Protein AF-A0A9E0QY58-F1 (afdb_monomer_lite)

pLDDT: mean 89.59, std 11.4, range [43.81, 98.06]

Sequence (88 aa):
DDIIEAKLLPDGSAQDLSDALEYLSIVRVKHQATDVNQKLEPDNNIEPDNLSRFERRNLKEAFQVLSAAQNFLKYRHTANTTMAGIKK

Secondary structure (DSSP, 8-state):
-HHHHTT-S-TTHHHHHHHHHHHHHHHHHHHHHHHHHHTPPP-S---GGGS-HHHHHHHHHHHHHHHHHHHHHHHHHHHHHHHHHHT-

Foldseek 3Di:
DVVVVVVLFPPPLVVLLVVLVVLLVVQLVVQQVVCVVVVHHRDSDHDLVPDDPVSNVSNVVSVVSVVVRVVSNVCVVVVVVVVVVVVD

Structure (mmCIF, N/CA/C/O backbone):
data_AF-A0A9E0QY58-F1
#
_entry.id   AF-A0A9E0QY58-F1
#
loop_
_atom_site.group_PDB
_atom_site.id
_atom_site.type_symbol
_atom_site.label_atom_id
_atom_site.label_alt_id
_atom_site.label_comp_id
_atom_site.label_asym_id
_atom_site.label_entity_id
_atom_site.label_seq_id
_atom_site.pdbx_PDB_ins_code
_atom_site.Cartn_x
_atom_site.Cartn_y
_atom_site.Cartn_z
_atom_site.occupancy
_atom_site.B_iso_or_equiv
_atom_site.auth_seq_id
_atom_site.auth_comp_id
_atom_site.auth_asym_id
_atom_site.auth_atom_id
_atom_site.pdbx_PDB_model_num
ATOM 1 N N . ASP A 1 1 ? 8.311 -15.854 -4.761 1.00 74.38 1 ASP A N 1
ATOM 2 C CA . ASP A 1 1 ? 9.313 -16.520 -5.617 1.00 74.38 1 ASP A CA 1
ATOM 3 C C . ASP A 1 1 ? 8.902 -16.540 -7.083 1.00 74.38 1 ASP A C 1
ATOM 5 O O . ASP A 1 1 ? 9.590 -15.910 -7.877 1.00 74.38 1 ASP A O 1
ATOM 9 N N . ASP A 1 2 ? 7.737 -17.086 -7.435 1.00 87.31 2 ASP A N 1
ATOM 10 C CA . ASP A 1 2 ? 7.271 -17.199 -8.834 1.00 87.31 2 ASP A CA 1
ATOM 11 C C . ASP A 1 2 ? 7.277 -15.879 -9.634 1.00 87.31 2 ASP A C 1
ATOM 13 O O . ASP A 1 2 ? 7.672 -15.849 -10.796 1.00 87.31 2 ASP A O 1
ATOM 17 N N . ILE A 1 3 ? 6.870 -14.755 -9.024 1.00 85.25 3 ILE A N 1
ATOM 18 C CA . ILE A 1 3 ? 6.854 -13.438 -9.697 1.00 85.25 3 ILE A CA 1
ATOM 19 C C . ILE A 1 3 ? 8.276 -12.966 -10.041 1.00 85.25 3 ILE A C 1
ATOM 21 O O . ILE A 1 3 ? 8.493 -12.384 -11.106 1.00 85.25 3 ILE A O 1
ATOM 25 N N . ILE A 1 4 ? 9.237 -13.221 -9.147 1.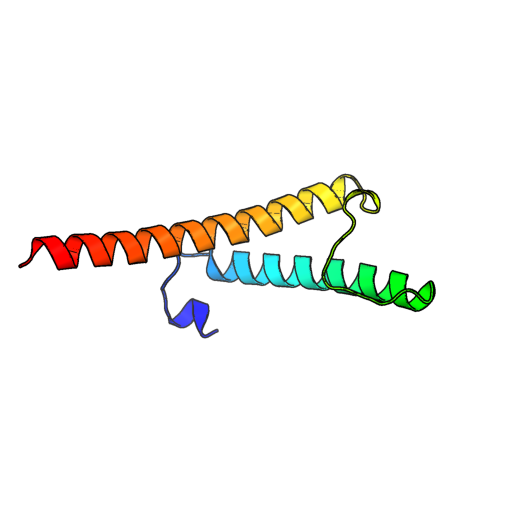00 87.38 4 ILE A N 1
ATOM 26 C CA . ILE A 1 4 ? 10.652 -12.880 -9.347 1.00 87.38 4 ILE A CA 1
ATOM 27 C C . ILE A 1 4 ? 11.229 -13.776 -10.446 1.00 87.38 4 ILE A C 1
ATOM 29 O O . ILE A 1 4 ? 11.879 -13.287 -11.371 1.00 87.38 4 ILE A O 1
ATOM 33 N N . GLU A 1 5 ? 10.943 -15.078 -10.381 1.00 89.62 5 GLU A N 1
ATOM 34 C CA . GLU A 1 5 ? 11.411 -16.061 -11.360 1.00 89.62 5 GLU A CA 1
ATOM 35 C C . GLU A 1 5 ? 10.879 -15.779 -12.770 1.00 89.62 5 GLU A C 1
ATOM 37 O O . GLU A 1 5 ? 11.623 -15.879 -13.747 1.00 89.62 5 GLU A O 1
ATOM 42 N N . ALA A 1 6 ? 9.622 -15.343 -12.882 1.00 88.50 6 ALA A N 1
ATOM 43 C CA . ALA A 1 6 ? 8.998 -15.029 -14.161 1.00 88.50 6 ALA A CA 1
ATOM 44 C C . ALA A 1 6 ? 9.685 -13.868 -14.908 1.00 88.50 6 ALA A C 1
ATOM 46 O O . ALA A 1 6 ? 9.493 -13.732 -16.120 1.00 88.50 6 ALA A O 1
ATOM 47 N N . LYS A 1 7 ? 10.464 -13.020 -14.210 1.00 87.12 7 LYS A N 1
ATOM 48 C CA . LYS A 1 7 ? 11.170 -11.848 -14.775 1.00 87.12 7 LYS A CA 1
ATOM 49 C C . LYS A 1 7 ? 10.264 -10.970 -15.648 1.00 87.12 7 LYS A C 1
ATOM 51 O O . LYS A 1 7 ? 10.669 -10.431 -16.679 1.00 87.12 7 LYS A O 1
ATOM 56 N N . LEU A 1 8 ? 8.994 -10.868 -15.253 1.00 88.12 8 LEU A N 1
ATOM 57 C CA . LEU A 1 8 ? 7.971 -10.127 -15.991 1.00 88.12 8 LEU A CA 1
ATOM 58 C C . LEU A 1 8 ? 7.917 -8.650 -15.617 1.00 88.12 8 LEU A C 1
ATOM 60 O O . LEU A 1 8 ? 7.298 -7.887 -16.351 1.00 88.12 8 LEU A O 1
ATOM 64 N N . LEU A 1 9 ? 8.525 -8.264 -14.498 1.00 89.56 9 LEU A N 1
ATOM 65 C CA . LEU A 1 9 ? 8.564 -6.904 -13.971 1.00 89.56 9 LEU A CA 1
ATOM 66 C C . LEU A 1 9 ? 10.002 -6.366 -13.994 1.00 89.56 9 LEU A C 1
ATOM 68 O O . LEU A 1 9 ? 10.935 -7.167 -14.072 1.00 89.56 9 LEU A O 1
ATOM 72 N N . PRO A 1 10 ? 10.194 -5.036 -13.919 1.00 91.31 10 PRO A N 1
ATOM 73 C CA . PRO A 1 10 ? 11.516 -4.453 -13.721 1.00 91.31 10 PRO A CA 1
ATOM 74 C C . PRO A 1 10 ? 12.188 -4.980 -12.449 1.00 91.31 10 PRO A C 1
ATOM 76 O O . PRO A 1 10 ? 11.514 -5.362 -11.486 1.00 91.31 10 PRO A O 1
ATOM 79 N N . ASP A 1 11 ? 13.519 -4.952 -12.435 1.00 90.25 11 ASP A N 1
ATOM 80 C CA . ASP A 1 1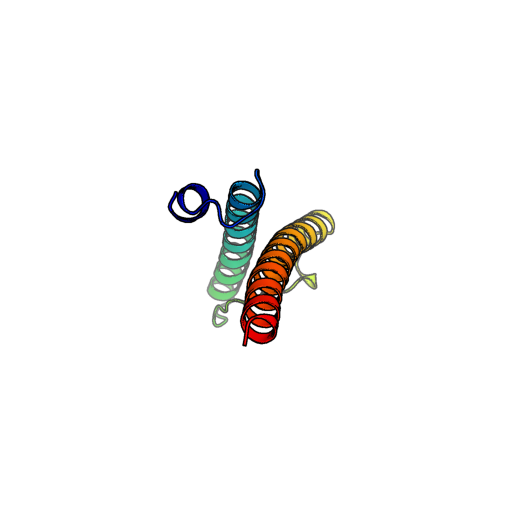1 ? 14.307 -5.341 -11.267 1.00 90.25 11 ASP A CA 1
ATOM 81 C C . ASP A 1 11 ? 13.871 -4.541 -10.028 1.00 90.25 11 ASP A C 1
ATOM 83 O O . ASP A 1 11 ? 13.591 -3.344 -10.103 1.00 90.25 11 ASP A O 1
ATOM 87 N N . GLY A 1 12 ? 13.760 -5.219 -8.885 1.00 91.25 12 GLY A N 1
ATOM 88 C CA . GLY A 1 12 ? 13.282 -4.630 -7.627 1.00 91.25 12 GLY A CA 1
ATOM 89 C C . GLY A 1 12 ? 11.757 -4.524 -7.501 1.00 91.25 12 GLY A C 1
ATOM 90 O O . GLY A 1 12 ? 11.238 -4.711 -6.406 1.00 91.25 12 GLY A O 1
ATOM 91 N N . SER A 1 13 ? 11.004 -4.377 -8.599 1.00 93.00 13 SER A N 1
ATOM 92 C CA . SER A 1 13 ? 9.541 -4.182 -8.531 1.00 93.00 13 SER A CA 1
ATOM 93 C C . SER A 1 13 ? 8.786 -5.357 -7.901 1.00 93.00 13 SER A C 1
ATOM 95 O O . SER A 1 13 ? 7.733 -5.167 -7.300 1.00 93.00 13 SER A O 1
ATOM 97 N N . ALA A 1 14 ? 9.300 -6.582 -8.035 1.00 92.88 14 ALA A N 1
ATOM 98 C CA . ALA A 1 14 ? 8.710 -7.748 -7.381 1.00 92.88 14 ALA A CA 1
ATOM 99 C C . ALA A 1 14 ? 8.881 -7.710 -5.850 1.00 92.88 14 ALA A C 1
ATOM 101 O O . ALA A 1 14 ? 7.966 -8.114 -5.135 1.00 92.88 14 ALA A O 1
ATOM 102 N N . GLN A 1 15 ? 10.015 -7.195 -5.360 1.00 94.25 15 GLN A N 1
ATOM 103 C CA . GLN A 1 15 ? 10.238 -6.984 -3.929 1.00 94.25 15 GLN A CA 1
ATOM 104 C C . GLN A 1 15 ? 9.349 -5.849 -3.419 1.00 94.25 15 GLN A C 1
ATOM 106 O O . GLN A 1 15 ? 8.616 -6.049 -2.458 1.00 94.25 15 GLN A O 1
ATOM 111 N N . ASP A 1 16 ? 9.314 -4.717 -4.129 1.00 95.38 16 ASP A N 1
ATOM 112 C CA . ASP A 1 16 ? 8.468 -3.577 -3.757 1.00 95.38 16 ASP A CA 1
ATOM 113 C C . ASP A 1 16 ? 6.987 -3.983 -3.652 1.00 95.38 16 ASP A C 1
ATOM 115 O O . ASP A 1 16 ? 6.273 -3.558 -2.744 1.00 95.38 16 ASP A O 1
ATOM 119 N N . LEU A 1 17 ? 6.504 -4.834 -4.567 1.00 95.69 17 LEU A N 1
ATOM 120 C CA . LEU A 1 17 ? 5.147 -5.383 -4.509 1.00 95.69 17 LEU A CA 1
ATOM 121 C C . LEU A 1 17 ? 4.917 -6.289 -3.299 1.00 95.69 17 LEU A C 1
ATOM 123 O O . LEU A 1 17 ? 3.820 -6.267 -2.739 1.00 95.69 17 LEU A O 1
ATOM 127 N N . SER A 1 18 ? 5.915 -7.089 -2.920 1.00 95.44 18 SER A N 1
ATOM 128 C CA . SER A 1 18 ? 5.848 -7.924 -1.720 1.00 95.44 18 SER A CA 1
ATOM 129 C C . SER A 1 18 ? 5.698 -7.049 -0.477 1.00 95.44 18 SER A C 1
ATOM 131 O O . SER A 1 18 ? 4.776 -7.259 0.311 1.00 95.44 18 SER A O 1
ATOM 133 N N . ASP A 1 19 ? 6.529 -6.015 -0.361 1.00 96.25 19 ASP A N 1
ATOM 134 C CA . ASP A 1 19 ? 6.523 -5.087 0.772 1.00 96.25 19 ASP A CA 1
ATOM 135 C C . ASP A 1 19 ? 5.211 -4.282 0.822 1.00 96.25 19 ASP A C 1
ATOM 137 O O . ASP A 1 19 ? 4.594 -4.117 1.879 1.00 96.25 19 ASP A O 1
ATOM 141 N N . ALA A 1 20 ? 4.720 -3.828 -0.336 1.00 97.06 20 ALA A N 1
ATOM 142 C CA . ALA A 1 20 ? 3.432 -3.149 -0.442 1.00 97.06 20 ALA A CA 1
ATOM 143 C C . ALA A 1 20 ? 2.270 -4.064 -0.021 1.00 97.06 20 ALA A C 1
ATOM 145 O O . ALA A 1 20 ? 1.377 -3.628 0.710 1.00 97.06 20 ALA A O 1
ATOM 146 N N . LEU A 1 21 ? 2.272 -5.332 -0.450 1.00 96.38 21 LEU A N 1
ATOM 147 C CA . LEU A 1 21 ? 1.247 -6.307 -0.073 1.00 96.38 21 LEU A CA 1
ATOM 148 C C . LEU A 1 21 ? 1.279 -6.611 1.427 1.00 96.38 21 LEU A C 1
ATOM 150 O O . LEU A 1 21 ? 0.214 -6.695 2.048 1.00 96.38 21 LEU A O 1
ATOM 154 N N . GLU A 1 22 ? 2.469 -6.765 2.004 1.00 96.75 22 GLU A N 1
ATOM 155 C CA . GLU A 1 22 ? 2.643 -6.955 3.442 1.00 96.75 22 GLU A CA 1
ATOM 156 C C . GLU A 1 22 ? 2.052 -5.767 4.207 1.00 96.75 22 GLU A C 1
ATOM 158 O O . GLU A 1 22 ? 1.186 -5.953 5.069 1.00 96.75 22 GLU A O 1
ATOM 163 N N . TYR A 1 23 ? 2.424 -4.540 3.829 1.00 96.81 23 TYR A N 1
ATOM 164 C CA . TYR A 1 23 ? 1.916 -3.331 4.471 1.00 96.81 23 TYR A CA 1
ATOM 165 C C . TYR A 1 23 ? 0.387 -3.226 4.382 1.00 96.81 23 TYR A C 1
ATOM 167 O O . TYR A 1 23 ? -0.287 -3.035 5.399 1.00 96.81 23 TYR A O 1
ATOM 175 N N . LEU A 1 24 ? -0.179 -3.406 3.184 1.00 96.06 24 LEU A N 1
ATOM 176 C CA . LEU A 1 24 ? -1.629 -3.374 2.966 1.00 96.06 24 LEU A CA 1
ATOM 177 C C . LEU A 1 24 ? -2.352 -4.448 3.788 1.00 96.06 24 LEU A C 1
ATOM 179 O O . LEU A 1 24 ? -3.408 -4.180 4.363 1.00 96.06 24 LEU A O 1
ATOM 183 N N . SER A 1 25 ? -1.774 -5.646 3.884 1.00 96.38 25 SER A N 1
ATOM 184 C CA . SER A 1 25 ? -2.349 -6.750 4.655 1.00 96.38 25 SER A CA 1
ATOM 185 C C . SER A 1 25 ? -2.335 -6.460 6.154 1.00 96.38 25 SER A C 1
ATOM 187 O O . SER A 1 25 ? -3.346 -6.683 6.818 1.00 96.38 25 SER A O 1
ATOM 189 N N . ILE A 1 26 ? -1.244 -5.900 6.683 1.00 95.62 26 ILE A N 1
ATOM 190 C CA . ILE A 1 26 ? -1.145 -5.509 8.096 1.00 95.62 26 ILE A CA 1
ATOM 191 C C . ILE A 1 26 ? -2.170 -4.422 8.434 1.00 95.62 26 ILE A C 1
ATOM 193 O O . ILE A 1 26 ? -2.869 -4.529 9.443 1.00 95.62 26 ILE A O 1
ATOM 197 N N . VAL A 1 27 ? -2.278 -3.377 7.607 1.00 95.12 27 VAL A N 1
ATOM 198 C CA . VAL A 1 27 ? -3.237 -2.284 7.845 1.00 95.12 27 VAL A CA 1
ATOM 199 C C . VAL A 1 27 ? -4.676 -2.794 7.783 1.00 95.12 27 VAL A C 1
ATOM 201 O O . VAL A 1 27 ? -5.488 -2.417 8.628 1.00 95.12 27 VAL A O 1
ATOM 204 N N . ARG A 1 28 ? -4.990 -3.685 6.838 1.00 95.88 28 ARG A N 1
ATOM 205 C CA . ARG A 1 28 ? -6.320 -4.297 6.734 1.00 95.88 28 ARG A CA 1
ATOM 206 C C . ARG A 1 28 ? -6.656 -5.145 7.960 1.00 95.88 28 ARG A C 1
ATOM 208 O O . ARG A 1 28 ? -7.715 -4.958 8.544 1.00 95.88 28 ARG A O 1
ATOM 215 N N . VAL A 1 29 ? -5.749 -6.021 8.398 1.00 95.88 29 VAL A N 1
ATOM 216 C CA . VAL A 1 29 ? -5.979 -6.876 9.579 1.00 95.88 29 VAL A CA 1
ATOM 217 C C . VAL A 1 29 ? -6.208 -6.040 10.842 1.00 95.88 29 VAL A C 1
ATOM 219 O O . VAL A 1 29 ? -7.036 -6.401 11.674 1.00 95.88 29 VAL A O 1
ATOM 222 N N . LYS A 1 30 ? -5.526 -4.897 10.985 1.00 93.62 30 LYS A N 1
ATOM 223 C CA . LYS A 1 30 ? -5.752 -3.972 12.109 1.00 93.62 30 LYS A CA 1
ATOM 224 C C . LYS A 1 30 ? -7.152 -3.343 12.095 1.00 93.62 30 LYS A C 1
ATOM 226 O O . LYS A 1 30 ? -7.759 -3.234 13.161 1.00 93.62 30 LYS A O 1
ATOM 231 N N . HIS A 1 31 ? -7.665 -2.954 10.925 1.00 94.62 31 HIS A N 1
ATOM 232 C CA . HIS A 1 31 ? -9.040 -2.450 10.802 1.00 94.62 31 HIS A CA 1
ATOM 233 C C . HIS A 1 31 ? -10.055 -3.550 11.100 1.00 94.62 31 HIS A C 1
ATOM 235 O O . HIS A 1 31 ? -10.852 -3.394 12.016 1.00 94.62 31 HIS A O 1
ATOM 241 N N . GLN A 1 32 ? -9.905 -4.721 10.479 1.00 95.75 32 GLN A N 1
ATOM 242 C CA . GLN A 1 32 ? -10.775 -5.873 10.733 1.00 95.75 32 GLN A CA 1
ATOM 243 C C . GLN A 1 32 ? -10.799 -6.273 12.217 1.00 95.75 32 GLN A C 1
ATOM 245 O O . GLN A 1 32 ? -11.851 -6.590 12.765 1.00 95.75 32 GLN A O 1
ATOM 250 N N . ALA A 1 33 ? -9.653 -6.225 12.904 1.00 95.38 33 ALA A N 1
ATOM 251 C CA . ALA A 1 33 ? -9.596 -6.468 14.344 1.00 95.38 33 ALA A CA 1
ATOM 252 C C . ALA A 1 33 ? -10.367 -5.404 15.146 1.00 95.38 33 ALA A C 1
ATOM 254 O O . ALA A 1 33 ? -10.991 -5.724 16.158 1.00 95.38 33 ALA A O 1
ATOM 255 N N . THR A 1 34 ? -10.337 -4.146 14.704 1.00 93.38 34 THR A N 1
ATOM 256 C CA . THR A 1 34 ? -11.113 -3.054 15.307 1.00 93.38 34 THR A CA 1
ATOM 257 C C . THR A 1 34 ? -12.611 -3.280 15.117 1.00 93.38 34 THR A C 1
ATOM 259 O O . THR A 1 34 ? -13.346 -3.204 16.102 1.00 93.38 34 THR A O 1
ATOM 262 N N . ASP A 1 35 ? -13.046 -3.650 13.913 1.00 95.06 35 ASP A N 1
ATOM 263 C CA . ASP A 1 35 ? -14.453 -3.941 13.608 1.00 95.06 35 ASP A CA 1
ATOM 264 C C . ASP A 1 35 ? -14.982 -5.085 14.468 1.00 95.06 35 ASP A C 1
ATOM 266 O O . ASP A 1 35 ? -16.001 -4.942 15.147 1.00 95.06 35 ASP A O 1
ATOM 270 N N . VAL A 1 36 ? -14.223 -6.184 14.553 1.00 96.69 36 VAL A N 1
ATOM 271 C CA . VAL A 1 36 ? -14.562 -7.334 15.403 1.00 96.69 36 VAL A CA 1
ATOM 272 C C . VAL A 1 36 ? -14.712 -6.914 16.868 1.00 96.69 36 VAL A C 1
ATOM 274 O O . VAL A 1 36 ? -15.685 -7.293 17.524 1.00 96.69 36 VAL A O 1
ATOM 277 N N . ASN A 1 37 ? -13.799 -6.087 17.388 1.00 96.25 37 ASN A N 1
ATOM 278 C CA . ASN A 1 37 ? -13.883 -5.578 18.762 1.00 96.25 37 ASN A CA 1
ATOM 279 C C . ASN A 1 37 ? -15.107 -4.671 18.984 1.00 96.25 37 ASN A C 1
ATOM 281 O O . ASN A 1 37 ? -15.655 -4.633 20.088 1.00 96.25 37 ASN A O 1
ATOM 285 N N . GLN A 1 38 ? -15.549 -3.962 17.945 1.00 95.69 38 GLN A N 1
ATOM 286 C CA . GLN A 1 38 ? -16.737 -3.105 17.960 1.00 95.69 38 GLN A CA 1
ATOM 287 C C . GLN A 1 38 ? -18.036 -3.854 17.618 1.00 95.69 38 GLN A C 1
ATOM 289 O O . GLN A 1 38 ? -19.108 -3.251 17.662 1.00 95.69 38 GLN A O 1
ATOM 294 N N . LYS A 1 39 ? -17.965 -5.167 17.347 1.00 97.00 39 LYS A N 1
ATOM 295 C CA . LYS A 1 39 ? -19.085 -5.998 16.864 1.00 97.00 39 LYS A CA 1
ATOM 296 C C . LYS A 1 39 ? -19.671 -5.500 15.535 1.00 97.00 39 LYS A C 1
ATOM 298 O O . LYS A 1 39 ? -20.872 -5.633 15.300 1.00 97.00 39 LYS A O 1
ATOM 303 N N . LEU A 1 40 ? -18.824 -4.913 14.699 1.00 95.44 40 LEU A N 1
ATOM 304 C CA . LEU A 1 40 ? -19.109 -4.597 13.305 1.00 95.44 40 LEU A CA 1
ATOM 305 C C . LEU A 1 40 ? -18.656 -5.767 12.422 1.00 95.44 40 LEU A C 1
ATOM 307 O O . LEU A 1 40 ? -17.789 -6.552 12.811 1.00 95.44 40 LEU A O 1
ATOM 311 N N . GLU A 1 41 ? -19.256 -5.891 11.240 1.00 96.31 41 GLU A N 1
ATOM 312 C CA . GLU A 1 41 ? -18.831 -6.878 10.246 1.00 96.31 41 GLU A CA 1
ATOM 313 C C . GLU A 1 41 ? -17.498 -6.430 9.624 1.00 96.31 41 GLU A C 1
ATOM 315 O O . GLU A 1 41 ? -17.462 -5.355 9.025 1.00 96.31 41 GLU A O 1
ATOM 320 N N . PRO A 1 42 ? -16.408 -7.210 9.753 1.00 95.12 42 PRO A N 1
ATOM 321 C CA . PRO A 1 42 ? -15.117 -6.846 9.186 1.00 95.12 42 PRO A CA 1
ATOM 322 C C . PRO A 1 42 ? -15.143 -6.943 7.658 1.00 95.12 42 PRO A C 1
ATOM 324 O O . PRO A 1 42 ? -15.637 -7.923 7.092 1.00 95.12 42 PRO A O 1
ATOM 327 N N . ASP A 1 43 ? -14.531 -5.974 6.982 1.00 94.06 43 ASP A N 1
ATOM 328 C CA . ASP A 1 43 ? -14.435 -5.959 5.523 1.00 94.06 43 ASP A CA 1
ATOM 329 C C . ASP A 1 43 ? -12.993 -5.747 5.019 1.00 94.06 43 ASP A C 1
ATOM 331 O O . ASP A 1 43 ? -12.020 -5.854 5.766 1.00 94.06 43 ASP A O 1
ATOM 335 N N . ASN A 1 44 ? -12.817 -5.587 3.704 1.00 93.06 44 ASN A N 1
ATOM 336 C CA . ASN A 1 44 ? -11.494 -5.393 3.093 1.00 93.06 44 ASN A CA 1
ATOM 337 C C . ASN A 1 44 ? -11.125 -3.920 2.882 1.00 93.06 44 ASN A C 1
ATOM 339 O O . ASN A 1 44 ? -10.073 -3.633 2.299 1.00 93.06 44 ASN A O 1
ATOM 343 N N . ASN A 1 45 ? -11.999 -3.010 3.287 1.00 92.81 45 ASN A N 1
ATOM 344 C CA . ASN A 1 45 ? -11.812 -1.587 3.157 1.00 92.81 45 ASN A CA 1
ATOM 345 C C . ASN A 1 45 ? -10.952 -1.068 4.316 1.00 92.81 45 ASN A C 1
ATOM 347 O O . ASN A 1 45 ? -10.745 -1.717 5.337 1.00 92.81 45 ASN A O 1
ATOM 351 N N . ILE A 1 46 ? -10.344 0.088 4.094 1.00 91.50 46 ILE A N 1
ATOM 352 C CA . ILE A 1 46 ? -9.521 0.775 5.084 1.00 91.50 46 ILE A CA 1
ATOM 353 C C . ILE A 1 46 ? -10.085 2.182 5.171 1.00 91.50 46 ILE A C 1
ATOM 355 O O . ILE A 1 46 ? -10.079 2.873 4.151 1.00 91.50 46 ILE A O 1
ATOM 359 N N . GLU A 1 47 ? -10.530 2.624 6.348 1.00 89.88 47 GLU A N 1
ATOM 360 C CA . GLU A 1 47 ? -10.953 4.008 6.573 1.00 89.88 47 GLU A CA 1
ATOM 361 C C . GLU A 1 47 ? -9.714 4.900 6.730 1.00 89.88 47 GLU A C 1
ATOM 363 O O . GLU A 1 47 ? -9.091 4.931 7.796 1.00 89.88 47 GLU A O 1
ATOM 368 N N . PRO A 1 48 ? -9.324 5.695 5.716 1.00 89.44 48 PRO A N 1
ATOM 369 C CA . PRO A 1 48 ? -8.086 6.464 5.798 1.00 89.44 48 PRO A CA 1
ATOM 370 C C . PRO A 1 48 ? -8.168 7.572 6.854 1.00 89.44 48 PRO A C 1
ATOM 372 O O . PRO A 1 48 ? -7.140 8.061 7.320 1.00 89.44 48 PRO A O 1
ATOM 375 N N . ASP A 1 49 ? -9.377 7.980 7.234 1.00 90.12 49 ASP A N 1
ATOM 376 C CA . ASP A 1 49 ? -9.616 9.005 8.250 1.00 90.12 49 ASP A CA 1
ATOM 377 C C . ASP A 1 49 ? -9.266 8.531 9.664 1.00 90.12 49 ASP A C 1
ATOM 379 O O . ASP A 1 49 ? -8.899 9.355 10.503 1.00 90.12 49 ASP A O 1
ATOM 383 N N . ASN A 1 50 ? -9.264 7.215 9.892 1.00 88.69 50 ASN A N 1
ATOM 384 C CA . ASN A 1 50 ? -8.852 6.599 11.153 1.00 88.69 50 ASN A CA 1
ATOM 385 C C . ASN A 1 50 ? -7.325 6.424 11.257 1.00 88.69 50 ASN A C 1
ATOM 387 O O . ASN A 1 50 ? -6.810 6.048 12.308 1.00 88.69 50 ASN A O 1
ATOM 391 N N . LEU A 1 51 ? -6.583 6.723 10.185 1.00 92.12 51 LEU A N 1
ATOM 392 C CA . LEU A 1 51 ? -5.132 6.581 10.124 1.00 92.12 51 LEU A CA 1
ATOM 393 C C . LEU A 1 51 ? -4.398 7.880 10.478 1.00 92.12 51 LEU A C 1
ATOM 395 O O . LEU A 1 51 ? -4.770 8.995 10.083 1.00 92.12 51 LEU A O 1
ATOM 399 N N . SER A 1 52 ? -3.245 7.737 11.134 1.00 95.12 52 SER A N 1
ATOM 400 C CA . SER A 1 52 ? -2.328 8.859 11.325 1.00 95.12 52 SER A CA 1
ATOM 401 C C . SER A 1 52 ? -1.840 9.420 9.981 1.00 95.12 52 SER A C 1
ATOM 403 O O . SER A 1 52 ? -1.894 8.783 8.925 1.00 95.12 52 SER A O 1
ATOM 405 N N . ARG A 1 53 ? -1.304 10.648 9.986 1.00 96.44 53 ARG A N 1
ATOM 406 C CA . ARG A 1 53 ? -0.704 11.246 8.775 1.00 96.44 53 ARG A CA 1
ATOM 407 C C . ARG A 1 53 ? 0.424 10.383 8.196 1.00 96.44 53 ARG A C 1
ATOM 409 O O . ARG A 1 53 ? 0.609 10.356 6.983 1.00 96.44 53 ARG A O 1
ATOM 416 N N . PHE A 1 54 ? 1.183 9.719 9.065 1.00 95.94 54 PHE A N 1
ATOM 417 C CA . PHE A 1 54 ? 2.277 8.835 8.678 1.00 95.94 54 PHE A CA 1
ATOM 418 C C . PHE A 1 54 ? 1.748 7.573 7.989 1.00 95.94 54 PHE A C 1
ATOM 420 O O . PHE A 1 54 ? 2.180 7.266 6.882 1.00 95.94 54 PHE A O 1
ATOM 427 N N . GLU A 1 55 ? 0.758 6.908 8.586 1.00 95.06 55 GLU A N 1
ATOM 428 C CA . GLU A 1 55 ? 0.139 5.706 8.014 1.00 95.06 55 GLU A CA 1
ATOM 429 C C . GLU A 1 55 ? -0.570 6.003 6.694 1.00 95.06 55 GLU A C 1
ATOM 431 O O . GLU A 1 55 ? -0.381 5.271 5.730 1.00 95.06 55 GLU A O 1
ATOM 436 N N . ARG A 1 56 ? -1.294 7.125 6.588 1.00 96.50 56 ARG A N 1
ATOM 437 C CA . ARG A 1 56 ? -1.898 7.545 5.311 1.00 96.50 56 ARG A CA 1
ATOM 438 C C . ARG A 1 56 ? -0.870 7.728 4.200 1.00 96.50 56 ARG A C 1
ATOM 440 O O . ARG A 1 56 ? -1.146 7.389 3.051 1.00 96.50 56 ARG A O 1
ATOM 447 N N . ARG A 1 57 ? 0.302 8.289 4.519 1.00 96.88 57 ARG A N 1
ATOM 448 C CA . ARG A 1 57 ? 1.373 8.471 3.532 1.00 96.88 57 ARG A CA 1
ATOM 449 C C . ARG A 1 57 ? 1.918 7.119 3.072 1.00 96.88 57 ARG A C 1
ATOM 451 O O . ARG A 1 57 ? 1.967 6.891 1.871 1.00 96.88 57 ARG A O 1
ATOM 458 N N . ASN A 1 58 ? 2.233 6.221 4.001 1.00 96.19 58 ASN A N 1
ATOM 459 C CA . ASN A 1 58 ? 2.743 4.890 3.662 1.00 96.19 58 ASN A CA 1
ATOM 460 C C . ASN A 1 58 ? 1.695 4.049 2.910 1.00 96.19 58 ASN A C 1
ATOM 462 O O . ASN A 1 58 ? 2.030 3.351 1.958 1.00 96.19 58 ASN A O 1
ATOM 466 N N . LEU A 1 59 ? 0.411 4.172 3.266 1.00 96.81 59 LEU A N 1
ATOM 467 C CA . LEU A 1 59 ? -0.691 3.542 2.537 1.00 96.81 59 LEU A CA 1
ATOM 468 C C . LEU A 1 59 ? -0.737 4.022 1.085 1.00 96.81 59 LEU A C 1
ATOM 470 O O . LEU A 1 59 ? -0.843 3.216 0.162 1.00 96.81 59 LEU A O 1
ATOM 474 N N . LYS A 1 60 ? -0.603 5.335 0.873 1.00 97.25 60 LYS A N 1
ATOM 475 C CA . LYS A 1 60 ? -0.528 5.918 -0.468 1.00 97.25 60 LYS A CA 1
ATOM 476 C C . LYS A 1 60 ? 0.687 5.405 -1.246 1.00 97.25 60 LYS A C 1
ATOM 478 O O . LYS A 1 60 ? 0.534 5.083 -2.420 1.00 97.25 60 LYS A O 1
ATOM 483 N N . GLU A 1 61 ? 1.854 5.320 -0.615 1.00 97.88 61 GLU A N 1
ATOM 484 C CA . GLU A 1 61 ? 3.080 4.799 -1.237 1.00 97.88 61 GLU A CA 1
ATOM 485 C C . GLU A 1 61 ? 2.912 3.330 -1.668 1.00 97.88 61 GLU A C 1
ATOM 487 O O . GLU A 1 61 ? 3.188 2.999 -2.822 1.00 97.88 61 GLU A O 1
ATOM 492 N N . ALA A 1 62 ? 2.338 2.472 -0.817 1.00 97.62 62 ALA A N 1
ATOM 493 C CA . ALA A 1 62 ? 2.047 1.076 -1.163 1.00 97.62 62 ALA A CA 1
ATOM 494 C C . ALA A 1 62 ? 1.105 0.957 -2.380 1.00 97.62 62 ALA A C 1
ATOM 496 O O . ALA A 1 62 ? 1.356 0.183 -3.308 1.00 97.62 62 ALA A O 1
ATOM 497 N N . PHE A 1 63 ? 0.047 1.774 -2.436 1.00 97.00 63 PHE A N 1
ATOM 498 C CA . PHE A 1 63 ? -0.841 1.814 -3.605 1.00 97.00 63 PHE A CA 1
ATOM 499 C C . PHE A 1 63 ? -0.163 2.373 -4.864 1.00 97.00 63 PHE A C 1
ATOM 501 O O . PHE A 1 63 ? -0.507 1.963 -5.976 1.00 97.00 63 PHE A O 1
ATOM 508 N N . GLN A 1 64 ? 0.800 3.288 -4.727 1.00 98.06 64 GLN A N 1
ATOM 509 C CA . GLN A 1 64 ? 1.580 3.792 -5.860 1.00 98.06 64 GLN A CA 1
ATOM 510 C C . GLN A 1 64 ? 2.469 2.702 -6.464 1.00 98.06 64 GLN A C 1
ATOM 512 O O . GLN A 1 64 ? 2.498 2.584 -7.690 1.00 98.06 64 GLN A O 1
ATOM 517 N N . VAL A 1 65 ? 3.113 1.872 -5.638 1.00 97.25 65 VAL A N 1
ATOM 518 C CA . VAL A 1 65 ? 3.883 0.700 -6.097 1.00 97.25 65 VAL A CA 1
ATOM 519 C C . VAL A 1 65 ? 2.987 -0.262 -6.880 1.00 97.25 65 VAL A C 1
ATOM 521 O O . VAL A 1 65 ? 3.300 -0.620 -8.019 1.00 97.25 65 VAL A O 1
ATOM 524 N N . LEU A 1 66 ? 1.825 -0.616 -6.318 1.00 95.56 66 LEU A N 1
ATOM 525 C CA . LEU A 1 66 ? 0.856 -1.488 -6.988 1.00 95.56 66 LEU A CA 1
ATOM 526 C C . LEU A 1 66 ? 0.408 -0.912 -8.340 1.00 95.56 66 LEU A C 1
ATOM 528 O O . 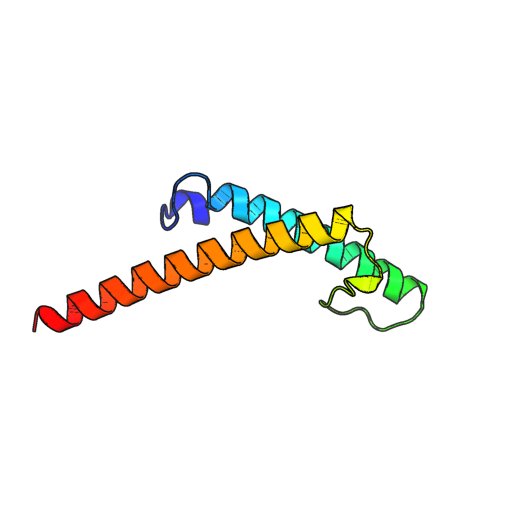LEU A 1 66 ? 0.406 -1.616 -9.352 1.00 95.56 66 LEU A O 1
ATOM 532 N N . SER A 1 67 ? 0.060 0.376 -8.370 1.00 96.75 67 SER A N 1
ATOM 533 C CA . SER A 1 67 ? -0.365 1.070 -9.590 1.00 96.75 67 SER A CA 1
ATOM 534 C C . SER A 1 67 ? 0.738 1.090 -10.652 1.00 96.75 67 SER A C 1
ATOM 536 O O . SER A 1 67 ? 0.476 0.807 -11.823 1.00 96.75 67 SER A O 1
ATOM 538 N N . ALA A 1 68 ? 1.986 1.358 -10.259 1.00 95.19 68 ALA A N 1
ATOM 539 C CA . ALA A 1 68 ? 3.130 1.357 -11.166 1.00 95.19 68 ALA A CA 1
ATOM 540 C C . ALA A 1 68 ? 3.340 -0.019 -11.816 1.00 95.19 68 ALA A C 1
ATOM 542 O O . ALA A 1 68 ? 3.440 -0.107 -13.044 1.00 95.19 68 ALA A O 1
ATOM 543 N N . ALA A 1 69 ? 3.310 -1.095 -11.026 1.00 93.25 69 ALA A N 1
ATOM 544 C CA . ALA A 1 69 ? 3.441 -2.454 -11.546 1.00 93.25 69 ALA A CA 1
ATOM 545 C C . ALA A 1 69 ? 2.287 -2.839 -12.488 1.00 93.25 69 ALA A C 1
ATOM 547 O O . ALA A 1 69 ? 2.514 -3.383 -13.572 1.00 93.25 69 ALA A O 1
ATOM 548 N N . GLN A 1 70 ? 1.042 -2.508 -12.127 1.00 93.12 70 GLN A N 1
ATOM 549 C CA . GLN A 1 70 ? -0.122 -2.751 -12.985 1.00 93.12 70 GLN A CA 1
ATOM 550 C C . GLN A 1 70 ? -0.024 -1.989 -14.313 1.00 93.12 70 GLN A C 1
ATOM 552 O O . GLN A 1 70 ? -0.321 -2.548 -15.371 1.00 93.12 70 GLN A O 1
ATOM 557 N N . ASN A 1 71 ? 0.403 -0.725 -14.278 1.00 93.94 71 ASN A N 1
ATOM 558 C CA . ASN A 1 71 ? 0.585 0.088 -15.480 1.00 93.94 71 ASN A CA 1
ATOM 559 C C . ASN A 1 71 ? 1.701 -0.463 -16.373 1.00 93.94 71 ASN A C 1
ATOM 561 O O . ASN A 1 71 ? 1.532 -0.516 -17.592 1.00 93.94 71 ASN A O 1
ATOM 565 N N . PHE A 1 72 ? 2.796 -0.942 -15.779 1.00 92.88 72 PHE A N 1
ATOM 566 C CA . PHE A 1 72 ? 3.869 -1.605 -16.514 1.00 92.88 72 PHE A CA 1
ATOM 567 C C . PHE A 1 72 ? 3.367 -2.851 -17.257 1.00 92.88 72 PHE A C 1
ATOM 569 O O . PHE A 1 72 ? 3.593 -2.990 -18.461 1.00 92.88 72 PHE A O 1
ATOM 576 N N . LEU A 1 73 ? 2.628 -3.7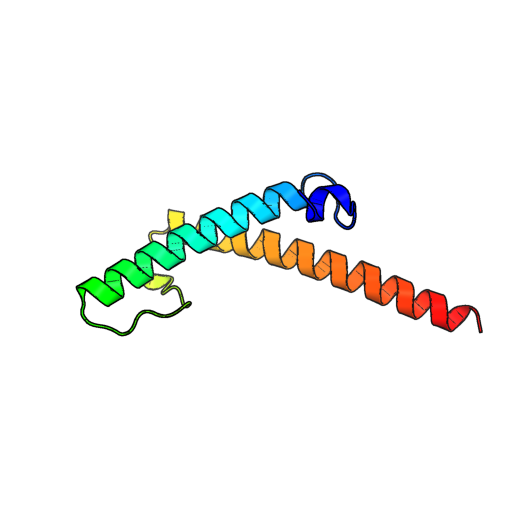30 -16.572 1.00 91.19 73 LEU A N 1
ATOM 577 C CA . LEU A 1 73 ? 2.064 -4.935 -17.188 1.00 91.19 73 LEU A CA 1
ATOM 578 C C . LEU A 1 73 ? 1.077 -4.588 -18.310 1.00 91.19 73 LEU A C 1
ATOM 580 O O . LEU A 1 73 ? 1.165 -5.159 -19.400 1.00 91.19 73 LEU A O 1
ATOM 584 N N . LYS A 1 74 ? 0.186 -3.611 -18.090 1.00 90.25 74 LYS A N 1
ATOM 585 C CA . LYS A 1 74 ? -0.732 -3.112 -19.130 1.00 90.25 74 LYS A CA 1
ATOM 586 C C . LYS A 1 74 ? 0.031 -2.642 -20.364 1.00 90.25 74 LYS A C 1
ATOM 588 O O . LYS A 1 74 ? -0.312 -3.056 -21.471 1.00 90.25 74 LYS A O 1
ATOM 593 N N . TYR A 1 75 ? 1.068 -1.822 -20.189 1.00 89.62 75 TYR A N 1
ATOM 594 C CA . TYR A 1 75 ? 1.889 -1.336 -21.298 1.00 89.62 75 TYR A CA 1
ATOM 595 C C . TYR A 1 75 ? 2.573 -2.488 -22.041 1.00 89.62 75 TYR A C 1
ATOM 597 O O . TYR A 1 75 ? 2.437 -2.595 -23.258 1.00 89.62 75 TYR A O 1
ATOM 605 N N . ARG A 1 76 ? 3.237 -3.396 -21.317 1.00 86.94 76 ARG A N 1
ATOM 606 C CA . ARG A 1 76 ? 3.932 -4.557 -21.891 1.00 86.94 76 ARG A CA 1
ATOM 607 C C . ARG A 1 76 ? 3.003 -5.426 -22.739 1.00 86.94 76 ARG A C 1
ATOM 609 O O . ARG A 1 76 ? 3.351 -5.782 -23.863 1.00 86.94 76 ARG A O 1
ATOM 616 N N . HIS A 1 77 ? 1.831 -5.776 -22.215 1.00 85.88 77 HIS A N 1
ATOM 617 C CA . HIS A 1 77 ? 0.895 -6.642 -22.930 1.00 85.88 77 HIS A CA 1
ATOM 618 C C . HIS A 1 77 ? 0.191 -5.916 -24.080 1.00 85.88 77 HIS A C 1
ATOM 620 O O . HIS A 1 77 ? 0.062 -6.494 -25.155 1.00 85.88 77 HIS A O 1
ATOM 626 N N . THR A 1 78 ? -0.167 -4.639 -23.913 1.00 81.94 78 THR A N 1
ATOM 627 C CA . THR A 1 78 ? -0.773 -3.847 -24.997 1.00 81.94 78 THR A CA 1
ATOM 628 C C . THR A 1 78 ? 0.212 -3.624 -26.147 1.00 81.94 78 THR A C 1
ATOM 630 O O . THR A 1 78 ? -0.165 -3.787 -27.305 1.00 81.94 78 THR A O 1
ATOM 633 N N . ALA A 1 79 ? 1.484 -3.327 -25.850 1.00 73.9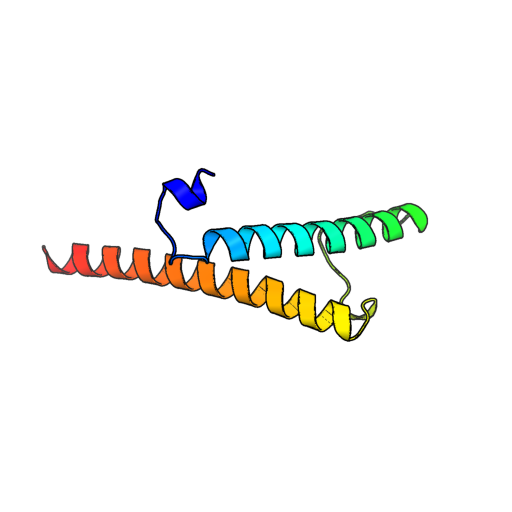4 79 ALA A N 1
ATOM 634 C CA . ALA A 1 79 ? 2.543 -3.186 -26.852 1.00 73.94 79 ALA A CA 1
ATOM 635 C C . ALA A 1 79 ? 2.791 -4.492 -27.628 1.00 73.94 79 ALA A C 1
ATOM 637 O O . ALA A 1 79 ? 3.000 -4.476 -28.841 1.00 73.94 79 ALA A O 1
ATOM 638 N N . ASN A 1 80 ? 2.723 -5.639 -26.947 1.00 66.88 80 ASN A N 1
ATOM 639 C CA . ASN A 1 80 ? 2.842 -6.941 -27.602 1.00 66.88 80 ASN A CA 1
ATOM 640 C C . ASN A 1 80 ? 1.641 -7.239 -28.515 1.00 66.88 80 ASN A C 1
ATOM 642 O O . ASN A 1 80 ? 1.826 -7.777 -29.607 1.00 66.88 80 ASN A O 1
ATOM 646 N N . THR A 1 81 ? 0.423 -6.860 -28.117 1.00 70.50 81 THR A N 1
ATOM 647 C CA . THR A 1 81 ? -0.781 -7.029 -28.946 1.00 70.50 81 THR A CA 1
ATOM 648 C C . THR A 1 81 ? -0.756 -6.141 -30.193 1.00 70.50 81 THR A C 1
ATOM 650 O O . THR A 1 81 ? -1.079 -6.618 -31.281 1.00 70.50 81 THR A O 1
ATOM 653 N N . THR A 1 82 ? -0.333 -4.877 -30.085 1.00 62.69 82 THR A N 1
ATOM 654 C CA . THR A 1 82 ? -0.241 -3.975 -31.248 1.00 62.69 82 THR A CA 1
ATOM 655 C C . THR A 1 82 ? 0.859 -4.393 -32.223 1.00 62.69 82 THR A C 1
ATOM 657 O O . THR A 1 82 ? 0.624 -4.402 -33.430 1.00 62.69 82 THR A O 1
ATOM 660 N N . MET A 1 83 ? 2.023 -4.837 -31.739 1.00 60.69 83 MET A N 1
ATOM 661 C CA . MET A 1 83 ? 3.092 -5.359 -32.605 1.00 60.69 83 MET A CA 1
ATOM 662 C C . MET A 1 83 ? 2.717 -6.670 -33.315 1.00 60.69 83 MET A C 1
ATOM 664 O O . MET A 1 83 ? 3.145 -6.895 -34.447 1.00 60.69 83 MET A O 1
ATOM 668 N N . ALA A 1 84 ? 1.894 -7.523 -32.695 1.00 59.78 84 ALA A N 1
ATOM 669 C CA . ALA A 1 84 ? 1.378 -8.732 -33.339 1.00 59.78 84 ALA A CA 1
ATOM 670 C C . ALA A 1 84 ? 0.374 -8.427 -34.471 1.00 59.78 84 ALA A C 1
ATOM 672 O O . ALA A 1 84 ? 0.293 -9.189 -35.432 1.00 59.78 84 ALA A O 1
ATOM 673 N N . GLY A 1 85 ? -0.357 -7.309 -34.385 1.00 56.72 85 GLY A N 1
ATOM 674 C CA . GLY A 1 85 ? -1.307 -6.867 -35.413 1.00 56.72 85 GLY A CA 1
ATOM 675 C C . GLY A 1 85 ? -0.668 -6.216 -36.645 1.00 56.72 85 GLY A C 1
ATOM 676 O O . GLY A 1 85 ? -1.252 -6.271 -37.719 1.00 56.72 85 GLY A O 1
ATOM 677 N N . ILE A 1 86 ? 0.535 -5.644 -36.518 1.00 59.00 86 ILE A N 1
ATOM 678 C CA . ILE A 1 86 ? 1.258 -4.978 -37.624 1.00 59.00 86 ILE A CA 1
ATOM 679 C C . ILE A 1 86 ? 2.011 -5.991 -38.515 1.00 59.00 86 ILE A C 1
ATOM 681 O O . ILE A 1 86 ? 2.405 -5.672 -39.631 1.00 59.00 86 ILE A O 1
ATOM 685 N N . LYS A 1 87 ? 2.203 -7.233 -38.048 1.00 52.62 87 LYS A N 1
ATOM 686 C CA . LYS A 1 87 ? 2.880 -8.311 -38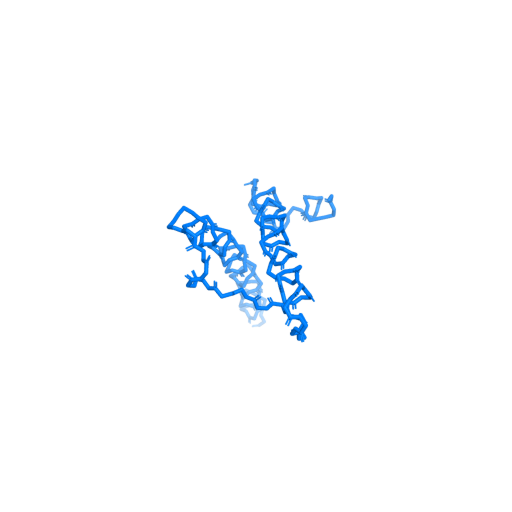.797 1.00 52.62 87 LYS A CA 1
ATOM 687 C C . LYS A 1 87 ? 1.948 -9.176 -39.670 1.00 52.62 87 LYS A C 1
ATOM 689 O O . LYS A 1 87 ? 2.376 -10.252 -40.087 1.00 52.62 87 LYS A O 1
ATOM 694 N N . LYS A 1 88 ? 0.705 -8.758 -39.925 1.00 43.81 88 LYS A N 1
ATOM 695 C CA . LYS A 1 88 ? -0.222 -9.447 -40.840 1.00 43.81 88 LYS A CA 1
ATOM 696 C C . LYS A 1 88 ? -0.472 -8.645 -42.105 1.00 43.81 88 LYS A C 1
ATOM 698 O O . LYS A 1 88 ? -0.610 -7.412 -41.985 1.00 43.81 88 LYS A O 1
#

Radius of gyration: 17.77 Å; chains: 1; bounding box: 33×28×60 Å